Protein AF-A0A968DXC0-F1 (afdb_monomer)

Solvent-accessible surface area (backbone atoms only — not comparable to full-atom values): 4761 Å² total; per-residue (Å²): 141,79,86,79,74,44,86,68,59,53,53,57,54,46,54,51,55,53,51,50,54,48,58,75,67,57,74,88,74,66,72,56,83,53,76,42,84,40,81,53,103,88,46,76,49,78,46,70,62,62,61,53,95,91,36,71,54,76,29,63,45,71,70,53,47,55,48,55,53,50,68,71,68,105

Secondary structure (DSSP, 8-state):
------TTHHHHHHHHHHHHHHHHH------B--EEEEEETTEEEEEE--EETTEE--B-SHHHHHHHHHHHT-

Radius of gyration: 23.03 Å; Cα contacts (8 Å, |Δi|>4): 50; chains: 1; bounding box: 45×29×61 Å

Structure (mmCIF, N/CA/C/O backbone):
data_AF-A0A968DXC0-F1
#
_entry.id   AF-A0A968DXC0-F1
#
loop_
_atom_site.group_PDB
_atom_site.id
_atom_site.type_symbol
_atom_site.label_atom_id
_atom_site.label_alt_id
_atom_site.label_comp_id
_atom_site.label_asym_id
_atom_site.label_entity_id
_atom_site.label_seq_id
_atom_site.pdbx_PDB_ins_code
_atom_site.Cartn_x
_atom_site.Cartn_y
_atom_site.Cartn_z
_atom_site.occupancy
_atom_site.B_iso_or_equiv
_atom_site.auth_seq_id
_atom_site.auth_comp_id
_atom_site.auth_asym_id
_atom_site.auth_atom_id
_atom_site.pdbx_PDB_model_num
ATOM 1 N N . SER A 1 1 ? 2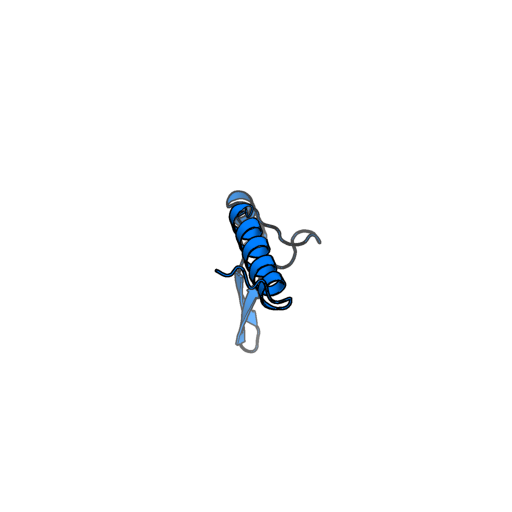8.079 -17.059 -42.322 1.00 47.06 1 SER A N 1
ATOM 2 C CA . SER A 1 1 ? 27.644 -17.621 -41.026 1.00 47.06 1 SER A CA 1
ATOM 3 C C . SER A 1 1 ? 27.202 -16.466 -40.146 1.00 47.06 1 SER A C 1
ATOM 5 O O . SER A 1 1 ? 28.043 -15.665 -39.795 1.00 47.06 1 SER A O 1
ATOM 7 N N . GLY A 1 2 ? 25.951 -16.173 -39.829 1.00 53.88 2 GLY A N 1
ATOM 8 C CA . GLY A 1 2 ? 24.683 -16.882 -39.914 1.00 53.88 2 GLY A CA 1
ATOM 9 C C . GLY A 1 2 ? 23.761 -16.181 -38.909 1.00 53.88 2 GLY A C 1
ATOM 10 O O . GLY A 1 2 ? 23.418 -16.768 -37.893 1.00 53.88 2 GLY A O 1
ATOM 11 N N . LEU A 1 3 ? 23.441 -14.897 -39.132 1.00 54.72 3 LEU A N 1
ATOM 12 C CA . LEU A 1 3 ? 22.448 -14.177 -38.326 1.00 54.72 3 LEU A CA 1
ATOM 13 C C . LEU A 1 3 ? 21.053 -14.617 -38.793 1.00 54.72 3 LEU A C 1
ATOM 15 O O . LEU A 1 3 ? 20.373 -13.933 -39.554 1.00 54.72 3 LEU A O 1
ATOM 19 N N . SER A 1 4 ? 20.642 -15.809 -38.369 1.00 54.41 4 SER A N 1
ATOM 20 C CA . SER A 1 4 ? 19.257 -16.255 -38.505 1.00 54.41 4 SER A CA 1
ATOM 21 C C . SER A 1 4 ? 18.416 -15.564 -37.431 1.00 54.41 4 SER A C 1
ATOM 23 O O . SER A 1 4 ? 18.018 -16.169 -36.440 1.00 54.41 4 SER A O 1
ATOM 25 N N . ALA A 1 5 ? 18.141 -14.276 -37.631 1.00 56.00 5 ALA A N 1
ATOM 26 C CA . ALA A 1 5 ? 17.038 -13.594 -36.969 1.00 56.00 5 ALA A CA 1
ATOM 27 C C . ALA A 1 5 ? 15.726 -14.099 -37.596 1.00 56.00 5 ALA A C 1
ATOM 29 O O . ALA A 1 5 ? 15.125 -13.454 -38.454 1.00 56.00 5 ALA A O 1
ATOM 30 N N . GLY A 1 6 ? 15.300 -15.306 -37.216 1.00 54.59 6 GLY A N 1
ATOM 31 C CA . GLY A 1 6 ? 13.963 -15.788 -37.542 1.00 54.59 6 GLY A CA 1
ATOM 32 C C . GLY A 1 6 ? 12.923 -14.866 -36.900 1.00 54.59 6 GLY A C 1
ATOM 33 O O . GLY A 1 6 ? 13.091 -14.464 -35.751 1.00 54.59 6 GLY A O 1
ATOM 34 N N . ARG A 1 7 ? 11.840 -14.545 -37.625 1.00 58.78 7 ARG A N 1
ATOM 35 C CA . ARG A 1 7 ? 10.766 -13.595 -37.235 1.00 58.78 7 ARG A CA 1
ATOM 36 C C . ARG A 1 7 ? 10.209 -13.762 -35.808 1.00 58.78 7 ARG A C 1
ATOM 38 O O . ARG A 1 7 ? 9.620 -12.830 -35.281 1.00 58.78 7 ARG A O 1
ATOM 45 N N . VAL A 1 8 ? 10.381 -14.934 -35.196 1.00 55.50 8 VAL A N 1
ATOM 46 C CA . VAL A 1 8 ? 9.925 -15.259 -33.834 1.00 55.50 8 VAL A CA 1
ATOM 47 C C . VAL A 1 8 ? 11.022 -15.036 -32.779 1.00 55.50 8 VAL A C 1
ATOM 49 O O . VAL A 1 8 ? 10.718 -14.639 -31.658 1.00 55.50 8 VAL A O 1
ATOM 52 N N . GLN A 1 9 ? 12.304 -15.208 -33.128 1.00 53.97 9 GLN A N 1
ATOM 53 C CA . GLN A 1 9 ? 13.419 -14.955 -32.202 1.00 53.97 9 GLN A CA 1
ATOM 54 C C . GLN A 1 9 ? 13.620 -13.458 -31.938 1.00 53.97 9 GLN A C 1
ATOM 56 O O . GLN A 1 9 ? 13.990 -13.080 -30.831 1.00 53.97 9 GLN A O 1
ATOM 61 N N . SER A 1 10 ? 13.332 -12.591 -32.912 1.00 68.38 10 SER A N 1
ATOM 62 C CA . SER A 1 10 ? 13.489 -11.139 -32.754 1.00 68.38 10 SER A CA 1
ATOM 63 C C . SER A 1 10 ? 12.478 -10.517 -31.783 1.00 68.38 10 SER A C 1
ATOM 65 O O . SER A 1 10 ? 12.831 -9.587 -31.062 1.00 68.38 10 SER A O 1
ATOM 67 N N . VAL A 1 11 ? 11.245 -11.036 -31.717 1.00 78.31 11 VAL A N 1
ATOM 68 C CA . VAL A 1 11 ? 10.199 -10.514 -30.816 1.00 78.31 11 VAL A CA 1
ATOM 69 C C . VAL A 1 11 ? 10.457 -10.929 -29.369 1.00 78.31 11 VAL A C 1
ATOM 71 O O . VAL A 1 11 ? 10.384 -10.091 -28.477 1.00 78.31 11 VAL A O 1
ATOM 74 N N . ALA A 1 12 ? 10.822 -12.192 -29.131 1.00 83.81 12 ALA A N 1
ATOM 75 C CA . ALA A 1 12 ? 11.141 -12.667 -27.785 1.00 83.81 12 ALA A CA 1
ATOM 76 C C . ALA A 1 12 ? 12.347 -11.922 -27.187 1.00 83.81 12 ALA A C 1
ATOM 78 O O . ALA A 1 12 ? 12.285 -11.450 -26.054 1.00 83.81 12 ALA A O 1
ATOM 79 N N . VAL A 1 13 ? 13.416 -11.739 -27.973 1.00 86.00 13 VAL A N 1
ATOM 80 C CA . VAL A 1 13 ? 14.596 -10.969 -27.543 1.00 86.00 13 VAL A CA 1
ATOM 81 C C . VAL A 1 13 ? 14.233 -9.507 -27.282 1.00 86.0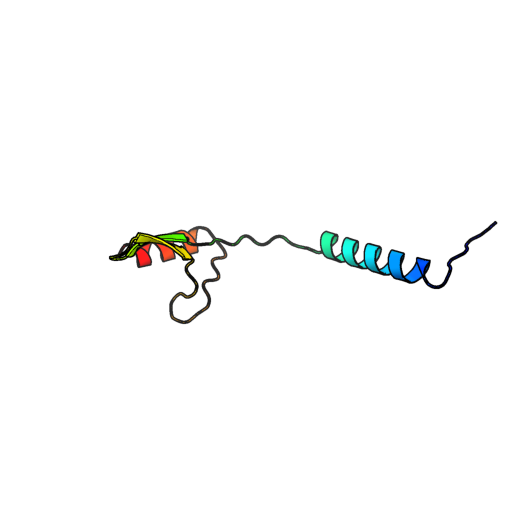0 13 VAL A C 1
ATOM 83 O O . VAL A 1 13 ? 14.696 -8.928 -26.302 1.00 86.00 13 VAL A O 1
ATOM 86 N N . ARG A 1 14 ? 13.362 -8.913 -28.106 1.00 86.00 14 ARG A N 1
ATOM 87 C CA . ARG A 1 14 ? 12.890 -7.541 -27.900 1.00 86.00 14 ARG A CA 1
ATOM 88 C C . ARG A 1 14 ? 12.141 -7.374 -26.575 1.00 86.00 14 ARG A C 1
ATOM 90 O O . ARG A 1 14 ? 12.452 -6.433 -25.857 1.00 86.00 14 ARG A O 1
ATOM 97 N N . LEU A 1 15 ? 11.222 -8.280 -26.233 1.00 89.88 15 LEU A N 1
ATOM 98 C CA . LEU A 1 15 ? 10.474 -8.221 -24.968 1.00 89.88 15 LEU A CA 1
ATOM 99 C C . LEU A 1 15 ? 11.398 -8.321 -23.747 1.00 89.88 15 LEU A C 1
ATOM 101 O O . LEU A 1 15 ? 11.212 -7.598 -22.773 1.00 89.88 15 LEU A O 1
ATOM 105 N N . ILE A 1 16 ? 12.420 -9.179 -23.814 1.00 89.62 16 ILE A N 1
ATOM 106 C CA . ILE A 1 16 ? 13.413 -9.317 -22.738 1.00 89.62 16 ILE A CA 1
ATOM 107 C C . ILE A 1 16 ? 14.218 -8.021 -22.583 1.00 89.62 16 ILE A C 1
ATOM 109 O O . ILE A 1 16 ? 14.346 -7.511 -21.475 1.00 89.62 16 ILE A O 1
ATOM 113 N N . VAL A 1 17 ? 14.717 -7.454 -23.686 1.00 91.38 17 VAL A N 1
ATOM 114 C CA . VAL A 1 17 ? 15.485 -6.196 -23.659 1.00 91.38 17 VAL A CA 1
ATOM 115 C C . VAL A 1 17 ? 14.627 -5.018 -23.184 1.00 91.38 17 VAL A C 1
ATOM 117 O O . VAL A 1 17 ? 15.122 -4.147 -22.471 1.00 91.38 17 VAL A O 1
ATOM 120 N N . GLU A 1 18 ? 13.349 -4.964 -23.566 1.00 93.00 18 GLU A N 1
ATOM 121 C CA . GLU A 1 18 ? 12.407 -3.953 -23.072 1.00 93.00 18 GLU A CA 1
ATOM 122 C C . GLU A 1 18 ? 12.184 -4.098 -21.560 1.00 93.00 18 GLU A C 1
ATOM 124 O O . GLU A 1 18 ? 12.293 -3.103 -20.843 1.00 93.00 18 GLU A O 1
ATOM 129 N N . ARG A 1 19 ? 11.990 -5.325 -21.058 1.00 94.31 19 ARG A N 1
ATOM 130 C CA . ARG A 1 19 ? 11.830 -5.588 -19.622 1.00 94.31 19 ARG A CA 1
ATOM 131 C C . ARG A 1 19 ? 13.081 -5.243 -18.809 1.00 94.31 19 ARG A C 1
ATOM 133 O O . ARG A 1 19 ? 12.954 -4.650 -17.743 1.00 94.31 19 ARG A O 1
ATOM 140 N N . GLU A 1 20 ? 14.272 -5.560 -19.312 1.00 93.31 20 GLU A N 1
ATOM 141 C CA . GLU A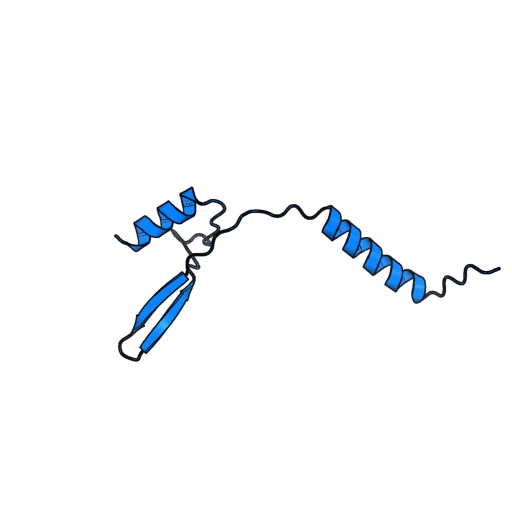 1 20 ? 15.535 -5.217 -18.640 1.00 93.31 20 GLU A CA 1
ATOM 142 C C . GLU A 1 20 ? 15.695 -3.696 -18.518 1.00 93.31 20 GLU A C 1
ATOM 144 O O . GLU A 1 20 ? 15.986 -3.175 -17.446 1.00 93.31 20 GLU A O 1
ATOM 149 N N . ARG A 1 21 ? 15.380 -2.953 -19.588 1.00 94.19 21 ARG A N 1
ATOM 150 C CA . ARG A 1 21 ? 15.395 -1.481 -19.568 1.00 94.19 21 ARG A CA 1
ATOM 151 C C . ARG A 1 21 ? 14.380 -0.887 -18.594 1.00 94.19 21 ARG A C 1
ATOM 153 O O . ARG A 1 21 ? 14.621 0.197 -18.067 1.00 94.19 21 ARG A O 1
ATOM 160 N N . GLU A 1 22 ? 13.229 -1.527 -18.393 1.00 93.75 22 GLU A N 1
ATOM 161 C CA . GLU A 1 22 ? 12.267 -1.113 -17.362 1.00 93.75 22 GLU A CA 1
ATOM 162 C C . GLU A 1 22 ? 12.826 -1.328 -15.957 1.00 93.75 22 GLU A C 1
ATOM 164 O O . GLU A 1 22 ? 12.663 -0.454 -15.110 1.00 93.75 22 GLU A O 1
ATOM 169 N N . ILE A 1 23 ? 13.499 -2.458 -15.721 1.00 92.06 23 ILE A N 1
ATOM 170 C CA . ILE A 1 23 ? 14.143 -2.770 -14.440 1.00 92.06 23 ILE A CA 1
ATOM 171 C C . ILE A 1 23 ? 15.279 -1.776 -14.160 1.00 92.06 23 ILE A C 1
ATOM 173 O O . ILE A 1 23 ? 15.326 -1.214 -13.071 1.00 92.06 23 ILE A O 1
ATOM 177 N N . GLU A 1 24 ? 16.133 -1.472 -15.143 1.00 93.44 24 GLU A N 1
ATOM 178 C CA . GLU A 1 24 ? 17.211 -0.475 -15.004 1.00 93.44 24 GLU A CA 1
ATOM 179 C C . GLU A 1 24 ? 16.684 0.937 -14.697 1.00 93.44 24 GLU A C 1
ATOM 181 O O . GLU A 1 24 ? 17.329 1.717 -13.995 1.00 93.44 24 GLU A O 1
ATOM 186 N N . LYS A 1 25 ? 15.509 1.286 -15.232 1.00 94.56 25 LYS A N 1
ATOM 187 C CA . LYS A 1 25 ? 14.856 2.583 -14.992 1.00 94.56 25 LYS A CA 1
ATOM 188 C C . LYS A 1 25 ? 13.991 2.600 -13.735 1.00 94.56 25 LYS A C 1
ATOM 190 O O . LYS A 1 25 ? 13.538 3.680 -13.345 1.00 94.56 25 LYS A O 1
ATOM 195 N N . PHE A 1 26 ? 13.729 1.445 -13.128 1.00 93.31 26 PHE A N 1
ATOM 196 C CA . PHE A 1 26 ? 12.890 1.344 -11.947 1.00 93.31 26 PHE A CA 1
ATOM 197 C C . PHE A 1 26 ? 13.587 2.019 -10.764 1.00 93.31 26 PHE A C 1
ATOM 199 O O . PHE A 1 26 ? 14.673 1.622 -10.344 1.00 93.31 26 PHE A O 1
ATOM 206 N N . LYS A 1 27 ? 12.951 3.056 -10.217 1.00 91.19 27 LYS A N 1
ATOM 207 C CA . LYS A 1 27 ? 13.386 3.713 -8.986 1.00 91.19 27 LYS A CA 1
ATOM 208 C C . LYS A 1 27 ? 12.516 3.185 -7.847 1.00 91.19 27 LYS A C 1
ATOM 210 O O . LYS A 1 27 ? 11.324 3.482 -7.857 1.00 91.19 27 LYS A O 1
ATOM 215 N N . PRO A 1 28 ? 13.060 2.394 -6.907 1.00 88.06 28 PRO A N 1
ATOM 216 C CA . PRO A 1 28 ? 12.284 1.925 -5.770 1.00 88.06 28 PRO A CA 1
ATOM 217 C C . PRO A 1 28 ? 11.875 3.119 -4.906 1.00 88.06 28 PRO A C 1
ATOM 219 O O . PRO A 1 28 ? 12.717 3.927 -4.513 1.00 88.06 28 PRO A O 1
ATOM 222 N N . GLU A 1 29 ? 10.585 3.212 -4.614 1.00 86.12 29 GLU A N 1
ATOM 223 C CA . GLU A 1 29 ? 10.025 4.203 -3.701 1.00 86.12 29 GLU A CA 1
ATOM 224 C C . GLU A 1 29 ? 9.665 3.523 -2.381 1.00 86.12 29 GLU A C 1
ATOM 226 O O . GLU A 1 29 ? 9.165 2.394 -2.355 1.00 86.12 29 GLU A O 1
ATOM 231 N N . GLU A 1 30 ? 9.965 4.198 -1.274 1.00 85.75 30 GLU A N 1
ATOM 232 C CA . GLU A 1 30 ? 9.590 3.730 0.054 1.00 85.75 30 GLU A CA 1
ATOM 233 C C . GLU A 1 30 ? 8.077 3.879 0.227 1.00 85.75 30 GLU A C 1
ATOM 235 O O . GLU A 1 30 ? 7.507 4.936 -0.038 1.00 85.75 30 GLU A O 1
ATOM 240 N N . TYR A 1 31 ? 7.426 2.810 0.675 1.00 85.81 31 TYR A N 1
ATOM 241 C CA . TYR A 1 31 ? 6.019 2.833 1.036 1.00 85.81 31 TYR A CA 1
ATOM 242 C C . TYR A 1 31 ? 5.811 2.035 2.314 1.00 85.81 31 TYR A C 1
ATOM 244 O O . TYR A 1 31 ? 6.505 1.051 2.585 1.00 85.81 31 TYR A O 1
ATOM 252 N N . TRP A 1 32 ? 4.830 2.463 3.091 1.00 84.56 32 TRP A N 1
ATOM 253 C CA . TRP A 1 32 ? 4.448 1.835 4.340 1.00 84.56 32 TRP A CA 1
ATOM 254 C C . TRP A 1 32 ? 3.003 1.372 4.259 1.00 84.56 32 TRP A C 1
ATOM 256 O O . TRP A 1 32 ? 2.143 2.033 3.676 1.00 84.56 32 TRP A O 1
ATOM 266 N N . LYS A 1 33 ? 2.746 0.224 4.876 1.00 84.88 33 LYS A N 1
ATOM 267 C CA . LYS A 1 33 ? 1.406 -0.308 5.111 1.00 84.88 33 LYS A CA 1
ATOM 268 C C . LYS A 1 33 ? 1.137 -0.301 6.605 1.00 84.88 33 LYS A C 1
ATOM 270 O O . LYS A 1 33 ? 2.063 -0.457 7.401 1.00 84.88 33 LYS A O 1
ATOM 275 N N . ILE A 1 34 ? -0.122 -0.101 6.972 1.00 83.94 34 ILE A N 1
ATOM 276 C CA . ILE A 1 34 ? -0.566 -0.195 8.359 1.00 83.94 34 ILE A CA 1
ATOM 277 C C . ILE A 1 34 ? -1.546 -1.351 8.436 1.00 83.94 34 ILE A C 1
ATOM 279 O O . ILE A 1 34 ? -2.654 -1.263 7.910 1.00 83.94 34 ILE A O 1
ATOM 283 N N . ASP A 1 35 ? -1.111 -2.412 9.102 1.00 87.44 35 ASP A N 1
ATOM 284 C CA . ASP A 1 35 ? -1.925 -3.575 9.419 1.00 87.44 35 ASP A CA 1
ATOM 285 C C . ASP A 1 35 ? -2.412 -3.481 10.867 1.00 87.44 35 ASP A C 1
ATOM 287 O O . ASP A 1 35 ? -1.673 -3.079 11.773 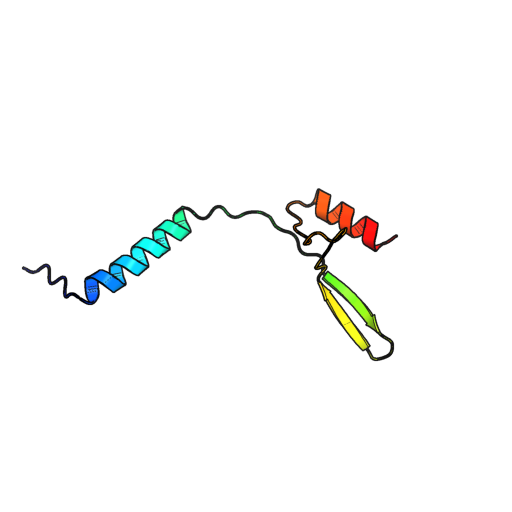1.00 87.44 35 ASP A O 1
ATOM 291 N N . ALA A 1 36 ? -3.673 -3.838 11.080 1.00 85.75 36 ALA A N 1
ATOM 292 C CA . ALA A 1 36 ? -4.314 -3.857 12.382 1.00 85.75 36 ALA A CA 1
ATOM 293 C C . ALA A 1 36 ? -4.942 -5.228 12.638 1.00 85.75 36 ALA A C 1
ATOM 295 O O . ALA A 1 36 ? -5.793 -5.682 11.874 1.00 85.75 36 ALA A O 1
ATOM 296 N N . ASP A 1 37 ? -4.570 -5.851 13.754 1.00 87.81 37 ASP A N 1
ATOM 297 C CA . ASP A 1 37 ? -5.238 -7.050 14.252 1.00 87.81 37 ASP A CA 1
ATOM 298 C C . ASP A 1 37 ? -6.461 -6.639 15.078 1.00 87.81 37 ASP A C 1
ATOM 300 O O . ASP A 1 37 ? -6.353 -6.011 16.136 1.00 87.81 37 ASP A O 1
ATOM 304 N N . LEU A 1 38 ? -7.648 -6.971 14.576 1.00 85.25 38 LEU A N 1
ATOM 305 C CA . LEU A 1 38 ? -8.928 -6.569 15.142 1.00 85.25 38 LEU A CA 1
ATOM 306 C C . LEU A 1 38 ? -9.671 -7.773 15.723 1.00 85.25 38 LEU A C 1
ATOM 308 O O . LEU A 1 38 ? -9.713 -8.860 15.146 1.00 85.25 38 LEU A O 1
ATOM 312 N N . LYS A 1 39 ? -10.336 -7.560 16.864 1.00 87.94 39 LYS A N 1
ATOM 313 C CA . LYS A 1 39 ? -11.275 -8.527 17.446 1.00 87.94 39 LYS A CA 1
ATOM 314 C C . LYS A 1 39 ? -12.708 -8.191 17.067 1.00 87.94 39 LYS A C 1
ATOM 316 O O . LYS A 1 39 ? -13.239 -7.157 17.463 1.00 87.94 39 LYS A O 1
ATOM 321 N N . ALA A 1 40 ? -13.372 -9.119 16.388 1.00 84.50 40 ALA A N 1
ATOM 322 C CA . ALA A 1 40 ? -14.821 -9.148 16.259 1.00 84.50 40 ALA A CA 1
ATOM 323 C C . ALA A 1 40 ? -15.443 -10.098 17.295 1.00 84.50 40 ALA A C 1
ATOM 325 O O . ALA A 1 40 ? -14.794 -10.995 17.832 1.00 84.50 40 ALA A O 1
ATOM 326 N N . LYS A 1 41 ? -16.761 -9.979 17.506 1.00 80.94 41 LYS A N 1
ATOM 327 C CA . LYS A 1 41 ? -17.538 -10.893 18.371 1.00 80.94 41 LYS A CA 1
ATOM 328 C C . LYS A 1 41 ? -17.391 -12.383 18.016 1.00 80.94 41 LYS A C 1
ATOM 330 O O . LYS A 1 41 ? -17.709 -13.221 18.849 1.00 80.94 41 LYS A O 1
ATOM 335 N N . LYS A 1 42 ? -16.971 -12.714 16.790 1.00 81.19 42 LYS A N 1
ATOM 336 C CA . LYS A 1 42 ? -16.837 -14.091 16.285 1.00 81.19 42 LYS A CA 1
ATOM 337 C C . LYS A 1 42 ? -15.399 -14.496 15.917 1.00 81.19 42 LYS A C 1
ATOM 339 O O . LYS A 1 42 ? -15.234 -15.557 15.329 1.00 81.19 42 LYS A O 1
ATOM 344 N N . GLY A 1 43 ? -14.381 -13.700 16.257 1.00 82.44 43 GLY A N 1
ATOM 345 C CA . GLY A 1 43 ? -12.981 -14.062 15.997 1.00 82.44 43 GLY A CA 1
ATOM 346 C C . GLY A 1 43 ? -12.046 -12.870 15.808 1.00 82.44 43 GLY A C 1
ATOM 347 O O . GLY A 1 43 ? -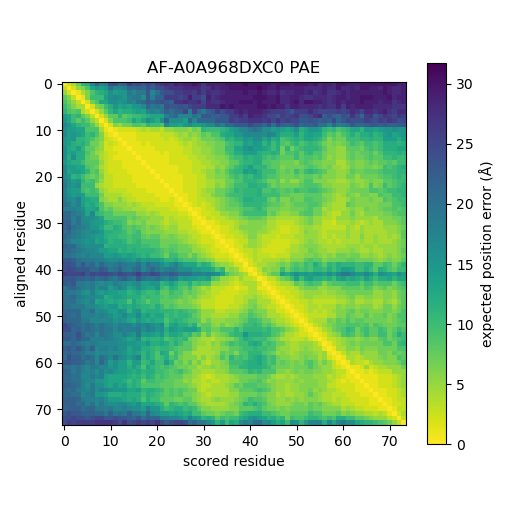12.479 -11.719 15.806 1.00 82.44 43 GLY A O 1
ATOM 348 N N . GLU A 1 44 ? -10.761 -13.171 15.656 1.00 89.38 44 GLU A N 1
ATOM 349 C CA . GLU A 1 44 ? -9.711 -12.214 15.296 1.00 89.38 44 GLU A CA 1
ATOM 350 C C . GLU A 1 44 ? -9.554 -12.170 13.771 1.00 89.38 44 GLU A C 1
ATOM 352 O O . GLU A 1 44 ? -9.653 -13.203 13.104 1.00 89.38 44 GLU A O 1
ATOM 357 N N . PHE A 1 45 ? -9.344 -10.980 13.216 1.00 88.69 45 PHE A N 1
ATOM 358 C CA . PHE A 1 45 ? -9.045 -10.788 11.801 1.00 88.69 45 PHE A CA 1
ATOM 359 C C . PHE A 1 45 ? -8.083 -9.617 11.623 1.00 88.69 45 PHE A C 1
ATOM 361 O O . PHE A 1 45 ? -8.130 -8.646 12.375 1.00 88.69 45 PHE A O 1
ATOM 368 N N . SER A 1 46 ? -7.232 -9.701 10.611 1.00 87.06 46 SER A N 1
ATOM 369 C CA . SER A 1 46 ? -6.324 -8.629 10.223 1.00 87.06 46 SER A CA 1
ATOM 370 C C . SER A 1 46 ? -6.982 -7.714 9.187 1.00 87.06 46 SER A C 1
ATOM 372 O O . SER A 1 46 ? -7.719 -8.163 8.304 1.00 87.06 46 SER A O 1
ATOM 374 N N . ALA A 1 47 ? -6.738 -6.413 9.312 1.00 86.25 47 ALA A N 1
ATOM 375 C CA . ALA A 1 47 ? -7.240 -5.385 8.413 1.00 86.25 47 ALA A CA 1
ATOM 376 C C . ALA A 1 47 ? -6.113 -4.424 8.019 1.00 86.25 47 ALA A C 1
ATOM 378 O O . ALA A 1 47 ? -5.422 -3.888 8.880 1.00 86.25 47 ALA A O 1
ATOM 379 N N . GLU A 1 48 ? -5.966 -4.178 6.719 1.00 86.00 48 GLU A N 1
ATOM 380 C CA . GLU A 1 48 ? -5.036 -3.180 6.185 1.00 86.00 48 GLU A CA 1
ATOM 381 C C . GLU A 1 48 ? -5.749 -1.823 6.058 1.00 86.00 48 GLU A C 1
ATOM 383 O O . GLU A 1 48 ? -6.896 -1.732 5.594 1.00 86.00 48 GLU A O 1
ATOM 388 N N . LEU A 1 49 ? -5.069 -0.747 6.453 1.00 84.06 49 LEU A N 1
ATOM 389 C CA . LEU A 1 49 ? -5.567 0.615 6.307 1.00 84.06 49 LEU A CA 1
ATOM 390 C C . LEU A 1 49 ? -5.650 0.998 4.824 1.00 84.06 49 LEU A C 1
ATOM 392 O O . LEU A 1 49 ? -4.641 1.219 4.164 1.00 84.06 49 LEU A O 1
ATOM 396 N N . SER A 1 50 ? -6.871 1.122 4.304 1.00 82.44 50 SER A N 1
ATOM 397 C CA . SER A 1 50 ? -7.100 1.449 2.889 1.00 82.44 50 SER A CA 1
ATOM 398 C C . SER A 1 50 ? -7.243 2.949 2.611 1.00 82.44 50 SER A C 1
ATOM 400 O O . SER A 1 50 ? -6.875 3.412 1.526 1.00 82.44 50 SER A O 1
ATOM 402 N N . LYS A 1 51 ? -7.779 3.724 3.565 1.00 8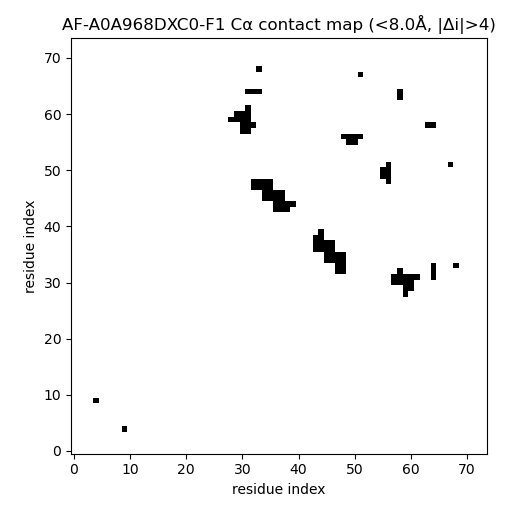1.38 51 LYS A N 1
ATOM 403 C CA . LYS A 1 51 ? -8.043 5.162 3.412 1.00 81.38 51 LYS A CA 1
ATOM 404 C C . LYS A 1 51 ? -7.783 5.947 4.695 1.00 81.38 51 LYS A C 1
ATOM 406 O O . LYS A 1 51 ? -8.108 5.476 5.781 1.00 81.38 51 LYS A O 1
ATOM 411 N N . ILE A 1 52 ? -7.275 7.165 4.536 1.00 77.62 52 ILE A N 1
ATOM 412 C CA . ILE A 1 52 ? -7.134 8.190 5.578 1.00 77.62 52 ILE A CA 1
ATOM 413 C C . ILE A 1 52 ? -7.807 9.454 5.031 1.00 77.62 52 ILE A C 1
ATOM 415 O O . ILE A 1 52 ? -7.472 9.883 3.929 1.00 77.62 52 ILE A O 1
ATOM 419 N N . GLU A 1 53 ? -8.769 10.033 5.758 1.00 73.44 53 GLU A N 1
ATOM 420 C CA . GLU A 1 53 ? -9.487 11.258 5.340 1.00 73.44 53 GLU A CA 1
ATOM 421 C C . GLU A 1 53 ? -10.063 11.174 3.904 1.00 73.44 53 GLU A C 1
ATOM 423 O O . GLU A 1 53 ? -9.863 12.062 3.077 1.00 73.44 53 GLU A O 1
ATOM 428 N N . ASP A 1 54 ? -10.721 10.053 3.578 1.00 76.06 54 ASP A N 1
ATOM 429 C CA . ASP A 1 54 ? -11.282 9.728 2.250 1.00 76.06 54 ASP A CA 1
ATOM 430 C C . ASP A 1 54 ? -10.280 9.620 1.086 1.00 76.06 54 ASP A C 1
ATOM 432 O O . ASP A 1 54 ? -10.656 9.241 -0.031 1.00 76.06 54 ASP A O 1
ATOM 436 N N . LYS A 1 55 ? -8.989 9.842 1.341 1.00 76.81 55 LYS A N 1
ATOM 437 C CA . LYS A 1 55 ? -7.904 9.615 0.385 1.00 76.81 55 LYS A CA 1
ATOM 438 C C . LYS A 1 55 ? -7.302 8.232 0.585 1.00 76.81 55 LYS A C 1
ATOM 440 O O . LYS A 1 55 ? -7.293 7.687 1.686 1.00 76.81 55 LYS A O 1
ATOM 445 N N . LYS A 1 56 ? -6.808 7.644 -0.505 1.00 76.56 56 LYS A N 1
ATOM 446 C CA . LYS A 1 56 ? -6.086 6.368 -0.466 1.00 76.56 56 LYS A CA 1
ATOM 447 C C . LYS A 1 56 ? -4.885 6.510 0.475 1.00 76.56 56 LYS A C 1
ATOM 449 O O . LYS A 1 56 ? -4.178 7.513 0.402 1.00 76.56 56 LYS A O 1
ATOM 454 N N . ALA A 1 57 ? -4.696 5.538 1.363 1.00 75.12 57 ALA A N 1
ATOM 455 C CA . ALA A 1 57 ? -3.588 5.536 2.311 1.00 75.12 57 ALA A CA 1
ATOM 456 C C . ALA A 1 57 ? -2.268 5.272 1.564 1.00 75.12 57 ALA A C 1
ATOM 458 O O . ALA A 1 57 ? -1.845 4.133 1.394 1.00 75.12 57 ALA A O 1
ATOM 459 N N . GLU A 1 58 ? -1.651 6.335 1.055 1.00 78.38 58 GLU A N 1
ATOM 460 C CA . GLU A 1 58 ? -0.321 6.308 0.447 1.00 78.38 58 GLU A CA 1
ATOM 461 C C . GLU A 1 58 ? 0.654 6.911 1.451 1.00 78.38 58 GLU A C 1
ATOM 463 O O . GLU A 1 58 ? 0.740 8.126 1.603 1.00 78.38 58 GLU A O 1
ATOM 468 N N . ILE A 1 59 ? 1.319 6.034 2.202 1.00 82.69 59 ILE A N 1
ATOM 469 C CA . ILE A 1 59 ? 2.245 6.420 3.261 1.00 82.69 59 ILE A CA 1
ATOM 470 C C . ILE A 1 59 ? 3.652 6.272 2.700 1.00 82.69 59 ILE A C 1
ATOM 472 O O . ILE A 1 59 ? 4.175 5.160 2.609 1.00 82.69 59 ILE A O 1
ATOM 476 N N . GLY A 1 60 ? 4.249 7.387 2.289 1.00 82.06 60 GLY A N 1
ATOM 477 C CA . GLY A 1 60 ? 5.549 7.387 1.609 1.00 82.06 60 GLY A CA 1
ATOM 478 C C . GLY A 1 60 ? 6.742 7.416 2.564 1.00 82.06 60 GLY A C 1
ATOM 479 O O . GLY A 1 60 ? 7.885 7.281 2.141 1.00 82.06 60 GLY A O 1
ATOM 480 N N . ASN A 1 61 ? 6.512 7.645 3.859 1.00 82.94 61 ASN A N 1
ATOM 481 C CA . ASN A 1 61 ? 7.589 7.759 4.835 1.00 82.94 61 ASN A CA 1
ATOM 482 C C . ASN A 1 61 ? 7.158 7.370 6.254 1.00 82.94 61 ASN A C 1
ATOM 484 O O . ASN A 1 61 ? 5.983 7.402 6.625 1.00 82.94 61 ASN A O 1
ATOM 488 N N . LYS A 1 62 ? 8.161 7.094 7.093 1.00 80.94 62 LYS A N 1
ATOM 489 C CA . LYS A 1 62 ? 7.969 6.756 8.506 1.00 80.94 62 LYS A CA 1
ATOM 490 C C . LYS A 1 62 ? 7.203 7.822 9.307 1.00 80.94 62 LYS A C 1
ATOM 492 O O . LYS A 1 62 ? 6.451 7.467 10.206 1.00 80.94 62 LYS A O 1
ATOM 497 N N . LYS A 1 63 ? 7.356 9.120 9.003 1.00 82.31 63 LYS A N 1
ATOM 498 C CA . LYS A 1 63 ? 6.662 10.190 9.752 1.00 82.31 63 LYS A CA 1
ATOM 499 C C . LYS A 1 63 ? 5.151 10.153 9.522 1.00 82.31 63 LYS A C 1
ATOM 501 O O . LYS A 1 63 ? 4.389 10.360 10.463 1.00 82.31 63 LYS A O 1
ATOM 506 N N . GLU A 1 64 ? 4.728 9.898 8.290 1.00 81.69 64 GLU A N 1
ATOM 507 C CA . GLU A 1 64 ? 3.322 9.708 7.932 1.00 81.69 64 GLU A CA 1
ATOM 508 C C . GLU A 1 64 ? 2.766 8.426 8.553 1.00 81.69 64 GLU A C 1
ATOM 510 O O . GLU A 1 64 ? 1.659 8.453 9.088 1.00 81.69 64 GLU A O 1
ATOM 515 N N . ALA A 1 65 ? 3.557 7.346 8.578 1.00 82.06 65 ALA A N 1
ATOM 516 C CA . ALA A 1 65 ? 3.183 6.103 9.252 1.00 82.06 65 ALA A CA 1
ATOM 517 C C . ALA A 1 65 ? 2.955 6.326 10.757 1.00 82.06 65 ALA A C 1
ATOM 519 O O . AL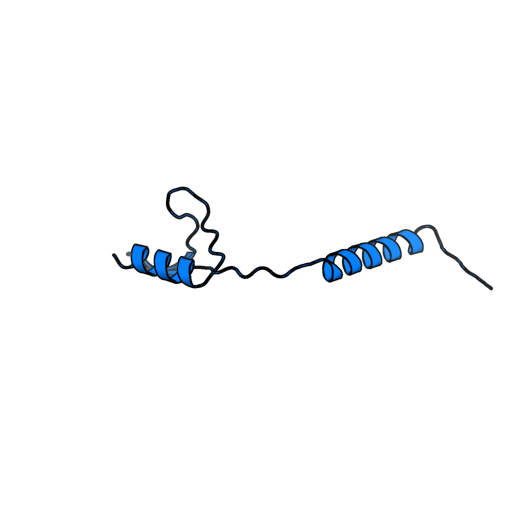A A 1 65 ? 1.920 5.936 11.295 1.00 82.06 65 ALA A O 1
ATOM 520 N N . ASP A 1 66 ? 3.882 7.019 11.428 1.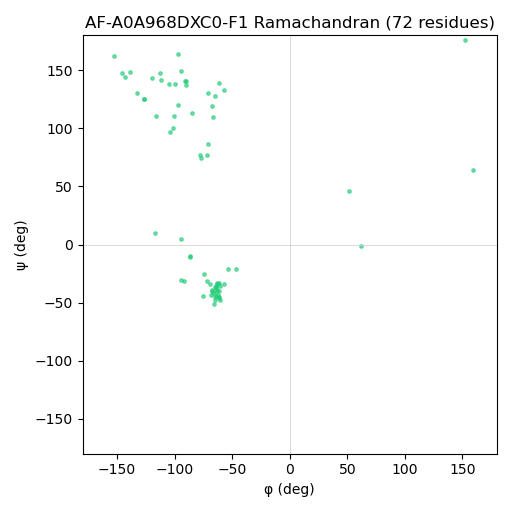00 82.31 66 ASP A N 1
ATOM 521 C CA . ASP A 1 66 ? 3.782 7.347 12.854 1.00 82.31 66 ASP A CA 1
ATOM 522 C C . ASP A 1 66 ? 2.585 8.267 13.149 1.00 82.31 66 ASP A C 1
ATOM 524 O O . ASP A 1 66 ? 1.950 8.140 14.200 1.00 82.31 66 ASP A O 1
ATOM 528 N N . LYS A 1 67 ? 2.264 9.197 12.238 1.00 84.06 67 LYS A N 1
ATOM 529 C CA . LYS A 1 67 ? 1.078 10.057 12.354 1.00 84.06 67 LYS A CA 1
ATOM 530 C C . LYS A 1 67 ? -0.203 9.227 12.249 1.00 84.06 67 LYS A C 1
ATOM 532 O O . LYS A 1 67 ? -1.026 9.285 13.156 1.00 84.06 67 LYS A O 1
ATOM 537 N N . ALA A 1 68 ? -0.324 8.401 11.214 1.00 82.12 68 ALA A N 1
ATOM 538 C CA . ALA A 1 68 ? -1.484 7.537 11.023 1.00 82.12 68 ALA A CA 1
ATOM 539 C C . ALA A 1 68 ? -1.662 6.539 12.185 1.00 82.12 68 ALA A C 1
ATOM 541 O O . ALA A 1 68 ? -2.784 6.294 12.625 1.00 82.12 68 ALA A O 1
ATOM 542 N N . LEU A 1 69 ? -0.565 6.026 12.757 1.00 81.94 69 LEU A N 1
ATOM 543 C CA . LEU A 1 69 ? -0.606 5.170 13.946 1.00 81.94 69 LEU A CA 1
ATOM 544 C C . LEU A 1 69 ? -1.137 5.907 15.188 1.00 81.94 69 LEU A C 1
ATOM 546 O O . LEU A 1 69 ? -1.815 5.299 16.015 1.00 81.94 69 LEU A O 1
ATOM 550 N N . LYS A 1 70 ? -0.815 7.197 15.348 1.00 83.00 70 LYS A N 1
ATOM 551 C CA . LYS A 1 70 ? -1.349 8.020 16.445 1.00 83.00 70 LYS A CA 1
ATOM 552 C C . LYS A 1 70 ? -2.840 8.277 16.273 1.00 83.00 70 LYS A C 1
ATOM 554 O O . LYS A 1 70 ? -3.569 8.124 17.245 1.00 83.00 70 LYS A O 1
ATOM 559 N N . ASP A 1 71 ? -3.275 8.593 15.057 1.00 81.25 71 ASP A N 1
ATOM 560 C CA . ASP A 1 71 ? -4.687 8.842 14.752 1.00 81.25 71 ASP A CA 1
ATOM 561 C C . ASP A 1 71 ? -5.549 7.583 14.995 1.00 81.25 71 ASP A C 1
ATOM 563 O O . ASP A 1 71 ? -6.675 7.683 15.471 1.00 81.25 71 ASP A O 1
ATOM 567 N N . LEU A 1 72 ? -4.999 6.385 14.752 1.00 74.81 72 LEU A N 1
ATOM 568 C CA . LEU A 1 72 ? -5.652 5.092 15.026 1.00 74.81 72 LEU A CA 1
ATOM 569 C C . LEU A 1 72 ? -5.712 4.702 16.513 1.00 74.81 72 LEU A C 1
ATOM 571 O O . LEU A 1 72 ? -6.559 3.896 16.892 1.00 74.81 72 LEU A O 1
ATOM 575 N N . LYS A 1 73 ? -4.797 5.213 17.346 1.00 67.12 73 LYS A N 1
ATOM 576 C CA . LYS A 1 73 ? -4.720 4.914 18.791 1.00 67.12 73 LYS A CA 1
ATOM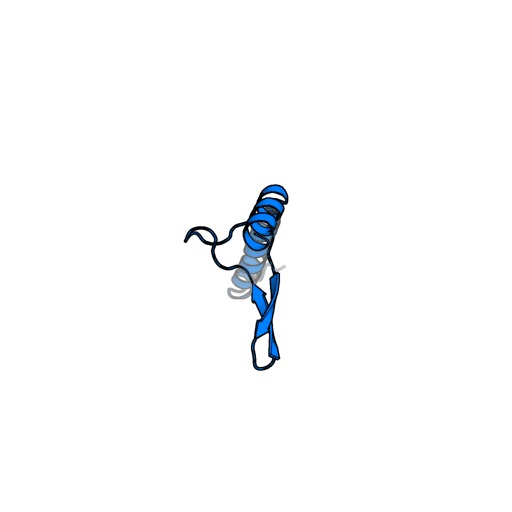 577 C C . LYS A 1 73 ? -5.453 5.939 19.670 1.00 67.12 73 LYS A C 1
ATOM 579 O O . LYS A 1 73 ? -5.320 5.849 20.891 1.00 67.12 73 LYS A O 1
ATOM 584 N N . GLY A 1 74 ? -6.139 6.908 19.055 1.00 48.69 74 GLY A N 1
ATOM 585 C CA . GLY A 1 74 ? -6.911 7.960 19.727 1.00 48.69 74 GLY A CA 1
ATOM 586 C C . GLY A 1 74 ? -8.006 7.434 20.644 1.00 48.69 74 GLY A C 1
ATOM 587 O O . GLY A 1 74 ? -8.660 6.433 20.278 1.00 48.69 74 GLY A O 1
#

Sequence (74 aa):
SGLSAGRVQSVAVRLIVEREREIEKFKPEEYWKIDADLKAKKGEFSAELSKIEDKKAEIGNKKEADKALKDLKG

Mean predicted aligned error: 10.49 Å

Foldseek 3Di:
DDPPPDVVNVVVVVVVVVVVVCVVVDDDFAWDWDKDFDDDPVGIDIDIDQDDPNHGPTHRDPVSVVVVVVVVVD

pLDDT: mean 80.23, std 11.91, range [47.06, 94.56]